Protein AF-A0AAN6PF39-F1 (afdb_monomer)

Structure (mmCIF, N/CA/C/O backbone):
data_AF-A0AAN6PF39-F1
#
_entry.id   AF-A0AAN6PF39-F1
#
loop_
_atom_site.group_PDB
_atom_site.id
_atom_site.type_symbol
_atom_site.label_atom_id
_atom_site.label_alt_id
_atom_site.label_comp_id
_atom_site.label_asym_id
_atom_site.label_entity_id
_atom_site.label_seq_id
_atom_site.pdbx_PDB_ins_code
_atom_site.Cartn_x
_atom_site.Cartn_y
_atom_site.Cartn_z
_atom_site.occupancy
_atom_site.B_iso_or_equiv
_atom_site.auth_seq_id
_atom_site.auth_comp_id
_atom_site.auth_asym_id
_atom_site.auth_atom_id
_atom_site.pdbx_PDB_model_num
ATOM 1 N N . MET A 1 1 ? -19.394 -11.314 -6.386 1.00 33.38 1 MET A N 1
ATOM 2 C CA . MET A 1 1 ? -19.958 -11.227 -5.022 1.00 33.38 1 MET A CA 1
ATOM 3 C C . MET A 1 1 ? -19.507 -9.902 -4.434 1.00 33.38 1 MET A C 1
ATOM 5 O O . MET A 1 1 ? -18.308 -9.666 -4.401 1.00 33.38 1 MET A O 1
ATOM 9 N N . GLY A 1 2 ? -20.443 -9.010 -4.102 1.00 39.19 2 GLY A N 1
ATOM 10 C CA . GLY A 1 2 ? -20.131 -7.686 -3.558 1.00 39.19 2 GLY A CA 1
ATOM 11 C C . GLY A 1 2 ? -19.692 -7.805 -2.104 1.00 39.19 2 GLY A C 1
ATOM 12 O O . GLY A 1 2 ? -20.476 -8.242 -1.265 1.00 39.19 2 GLY A O 1
ATOM 13 N N . GLY A 1 3 ? -18.435 -7.468 -1.820 1.00 45.19 3 GLY A N 1
ATOM 14 C CA . GLY A 1 3 ? -17.965 -7.326 -0.447 1.00 45.19 3 GLY A CA 1
ATOM 15 C C . GLY A 1 3 ? -18.742 -6.210 0.245 1.00 45.19 3 GLY A C 1
ATOM 16 O O . GLY A 1 3 ? -19.028 -5.183 -0.370 1.00 45.19 3 GLY A O 1
ATOM 17 N N . ALA A 1 4 ? -19.105 -6.415 1.511 1.00 52.12 4 ALA A N 1
ATOM 18 C CA . ALA A 1 4 ? -19.644 -5.343 2.335 1.00 52.12 4 ALA A CA 1
ATOM 19 C C . ALA A 1 4 ? -18.647 -4.174 2.325 1.00 52.12 4 ALA A C 1
ATOM 21 O O . ALA A 1 4 ? -17.476 -4.360 2.663 1.00 52.12 4 ALA A O 1
ATOM 22 N N . GLY A 1 5 ? -19.101 -2.994 1.897 1.00 56.81 5 GLY A N 1
ATOM 23 C CA . GLY A 1 5 ? -18.283 -1.787 1.938 1.00 56.81 5 GLY A CA 1
ATOM 24 C C . GLY A 1 5 ? -17.847 -1.473 3.372 1.00 56.81 5 GLY A C 1
ATOM 25 O O . GLY A 1 5 ? -18.547 -1.809 4.337 1.00 56.81 5 GLY A O 1
ATOM 26 N N . SER A 1 6 ? -16.706 -0.797 3.498 1.00 61.06 6 SER A N 1
ATOM 27 C CA . SER A 1 6 ? -16.161 -0.192 4.730 1.00 61.06 6 SER A CA 1
ATOM 28 C C . SER A 1 6 ? -17.213 0.459 5.639 1.00 61.06 6 SER A C 1
ATOM 30 O O . SER A 1 6 ? -17.077 0.430 6.862 1.00 61.06 6 SER A O 1
ATOM 32 N N . THR A 1 7 ? -18.292 0.998 5.062 1.00 64.25 7 THR A N 1
ATOM 33 C CA . THR A 1 7 ? -19.430 1.619 5.758 1.00 64.25 7 THR A CA 1
ATOM 34 C C . THR A 1 7 ? -20.041 0.740 6.846 1.00 64.25 7 THR A C 1
ATOM 36 O O . THR A 1 7 ? -20.443 1.256 7.889 1.00 64.25 7 THR A O 1
ATOM 39 N N . SER A 1 8 ? -20.045 -0.581 6.655 1.00 75.00 8 SER A N 1
ATOM 40 C CA . SER A 1 8 ? -20.599 -1.540 7.623 1.00 75.00 8 SER A CA 1
ATOM 41 C C . SER A 1 8 ? -19.803 -1.586 8.932 1.00 75.00 8 SER A C 1
ATOM 43 O O . SER A 1 8 ? -20.333 -1.976 9.969 1.00 75.00 8 SER A O 1
ATOM 45 N N . PHE A 1 9 ? -18.536 -1.162 8.899 1.00 80.00 9 PHE A N 1
ATOM 46 C CA . PHE A 1 9 ? -17.637 -1.184 10.049 1.00 80.00 9 PHE A CA 1
ATOM 47 C C . PHE A 1 9 ? -17.525 0.163 10.759 1.00 80.00 9 PHE A C 1
ATOM 49 O O . PHE A 1 9 ? -16.936 0.199 11.835 1.00 80.00 9 PHE A O 1
ATOM 56 N N . LYS A 1 10 ? -18.117 1.250 10.241 1.00 83.38 10 LYS A N 1
ATOM 57 C CA . LYS A 1 10 ? -18.029 2.584 10.870 1.00 83.38 10 LYS A CA 1
ATOM 58 C C . LYS A 1 10 ? -18.385 2.588 12.366 1.00 83.38 10 LYS A C 1
ATOM 60 O O . LYS A 1 10 ? -17.615 3.168 13.129 1.00 83.38 10 LYS A O 1
ATOM 65 N N . PRO A 1 11 ? -19.449 1.901 12.841 1.00 89.94 11 PRO A N 1
ATOM 66 C CA . PRO A 1 11 ? -19.782 1.887 14.271 1.00 89.94 11 PRO A CA 1
ATOM 67 C C . PRO A 1 11 ? -18.701 1.259 15.162 1.00 89.94 11 PRO A C 1
ATOM 69 O O . PRO A 1 11 ? -18.599 1.595 16.337 1.00 89.94 11 PRO A O 1
ATOM 72 N N . VAL A 1 12 ? -17.898 0.345 14.611 1.00 90.88 12 VAL A N 1
ATOM 73 C CA . VAL A 1 12 ? -16.848 -0.385 15.338 1.00 90.88 12 VAL A CA 1
ATOM 74 C C . VAL A 1 12 ? -15.435 0.026 14.921 1.00 90.88 12 VAL A C 1
ATOM 76 O O . VAL A 1 12 ? -14.471 -0.444 15.520 1.00 90.88 12 VAL A O 1
ATOM 79 N N . ALA A 1 13 ? -15.283 0.923 13.944 1.00 90.19 13 ALA A N 1
ATOM 80 C CA . ALA A 1 13 ? -13.994 1.371 13.419 1.00 90.19 13 ALA A CA 1
ATOM 81 C C . ALA A 1 13 ? -13.045 1.905 14.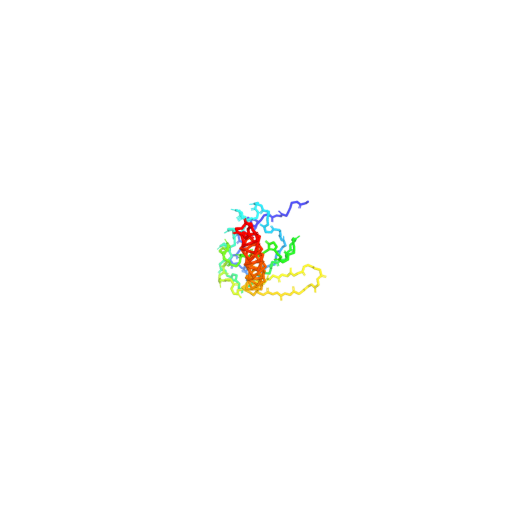510 1.00 90.19 13 ALA A C 1
ATOM 83 O O . ALA A 1 13 ? -11.868 1.535 14.489 1.00 90.19 13 ALA A O 1
ATOM 84 N N . PRO A 1 14 ? -13.516 2.647 15.538 1.00 91.12 14 PRO A N 1
ATOM 85 C CA . PRO A 1 14 ? -12.654 3.067 16.643 1.00 91.12 14 PRO A CA 1
ATOM 86 C C . PRO A 1 14 ? -12.103 1.912 17.494 1.00 91.12 14 PRO A C 1
ATOM 88 O O . PRO A 1 14 ? -11.120 2.101 18.204 1.00 91.12 14 PRO A O 1
ATOM 9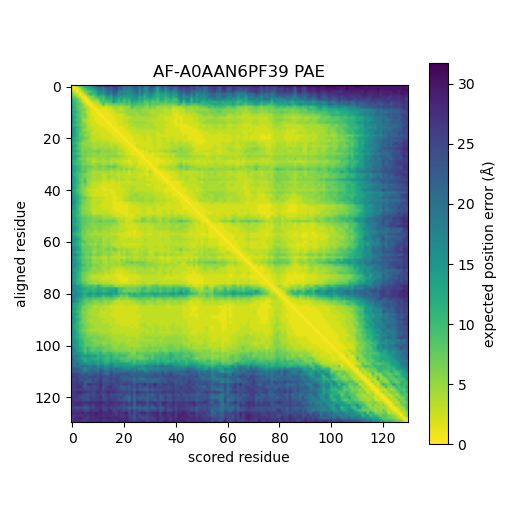1 N N . LEU A 1 15 ? -12.703 0.720 17.455 1.00 93.69 15 LEU A N 1
ATOM 92 C CA . LEU A 1 15 ? -12.246 -0.450 18.216 1.00 93.69 15 LEU A CA 1
ATOM 93 C C . LEU A 1 15 ? -11.212 -1.285 17.444 1.00 93.69 15 LEU A C 1
ATOM 95 O O . LEU A 1 15 ? -10.537 -2.139 18.023 1.00 93.69 15 LEU A O 1
ATOM 99 N N . ILE A 1 16 ? -11.069 -1.047 16.139 1.00 91.88 16 ILE A N 1
ATOM 100 C CA . ILE A 1 16 ? -10.218 -1.841 15.256 1.00 91.88 16 ILE A CA 1
ATOM 101 C C . ILE A 1 16 ? -8.782 -1.316 15.306 1.00 91.88 16 ILE A C 1
ATOM 103 O O . ILE A 1 16 ? -8.499 -0.159 15.002 1.00 91.88 16 ILE A O 1
ATOM 107 N N . ARG A 1 17 ? -7.851 -2.206 15.665 1.00 93.94 17 ARG A N 1
ATOM 108 C CA . ARG A 1 17 ? -6.408 -1.906 15.742 1.00 93.94 17 ARG A CA 1
ATOM 109 C C . ARG A 1 17 ? -5.604 -2.477 14.580 1.00 93.94 17 ARG A C 1
ATOM 111 O O . ARG A 1 17 ? -4.501 -2.001 14.315 1.00 93.94 17 ARG A O 1
ATOM 118 N N . ARG A 1 18 ? -6.137 -3.501 13.916 1.00 94.12 18 ARG A N 1
ATOM 119 C CA . ARG A 1 18 ? -5.513 -4.204 12.795 1.00 94.12 18 ARG A CA 1
ATOM 120 C C . ARG A 1 18 ? -6.554 -4.416 11.713 1.00 94.12 18 ARG A C 1
ATOM 122 O O . ARG A 1 18 ? -7.625 -4.941 12.011 1.00 94.12 18 ARG A O 1
ATOM 129 N N . LEU A 1 19 ? -6.231 -4.031 10.488 1.00 92.19 19 LEU A N 1
ATOM 130 C CA . LEU A 1 19 ? -7.105 -4.218 9.337 1.00 92.19 19 LEU A CA 1
ATOM 131 C C . LEU A 1 19 ? -6.372 -5.045 8.289 1.00 92.19 19 LEU A C 1
ATOM 133 O O . LEU A 1 19 ? -5.253 -4.710 7.912 1.00 92.19 19 LEU A O 1
ATOM 137 N N . LYS A 1 20 ? -7.019 -6.107 7.810 1.00 92.88 20 LYS A N 1
ATOM 138 C CA . LYS A 1 20 ? -6.575 -6.875 6.649 1.00 92.88 20 LYS A CA 1
ATOM 139 C C . LYS A 1 20 ? -7.681 -6.864 5.607 1.00 92.88 20 LYS A C 1
ATOM 141 O O . LYS A 1 20 ? -8.823 -7.172 5.939 1.00 92.88 20 LYS A O 1
ATOM 146 N N . PHE A 1 21 ? -7.346 -6.517 4.373 1.00 90.81 21 PHE A N 1
ATOM 147 C CA . PHE A 1 21 ? -8.304 -6.459 3.274 1.00 90.81 21 PHE A CA 1
ATOM 148 C C . PHE A 1 21 ? -7.652 -6.860 1.953 1.00 90.81 21 PHE A C 1
ATOM 150 O O . PHE A 1 21 ? -6.437 -6.784 1.801 1.00 90.81 21 PHE A O 1
ATOM 157 N N . GLU A 1 22 ? -8.470 -7.282 0.995 1.00 92.31 22 GLU A N 1
ATOM 158 C CA . GLU A 1 22 ? -8.044 -7.644 -0.356 1.00 92.31 22 GLU A CA 1
ATOM 159 C C . GLU A 1 22 ? -8.766 -6.763 -1.364 1.00 92.31 22 GLU A C 1
ATOM 161 O O . GLU A 1 22 ? -10.001 -6.710 -1.374 1.00 92.31 22 GLU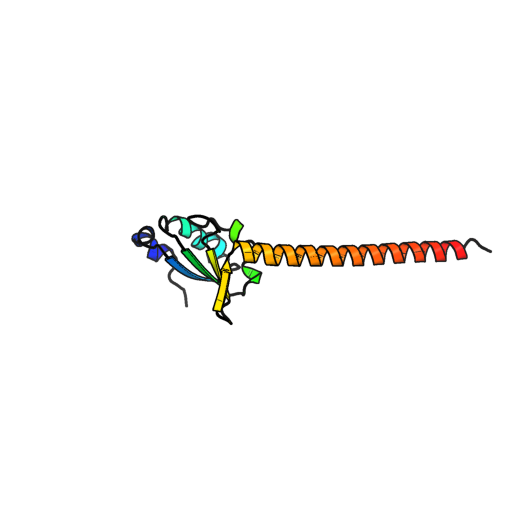 A O 1
ATOM 166 N N . ARG A 1 23 ? -8.002 -6.044 -2.187 1.00 90.50 23 ARG A N 1
ATOM 167 C CA . ARG A 1 23 ? -8.537 -5.120 -3.192 1.00 90.50 23 ARG A CA 1
ATOM 168 C C . ARG A 1 23 ? -7.634 -5.063 -4.420 1.00 90.50 23 ARG A C 1
ATOM 170 O O . ARG A 1 23 ? -6.472 -5.470 -4.390 1.00 90.50 23 ARG A O 1
ATOM 177 N N . ARG A 1 24 ? -8.181 -4.519 -5.504 1.00 90.88 24 ARG A N 1
ATOM 178 C CA . ARG A 1 24 ? -7.420 -4.028 -6.657 1.00 90.88 24 ARG A CA 1
ATOM 179 C C . ARG A 1 24 ? -7.329 -2.513 -6.509 1.00 90.88 24 ARG A C 1
ATOM 181 O O . ARG A 1 24 ? -8.359 -1.876 -6.317 1.00 90.88 24 ARG A O 1
ATOM 188 N N . ASN A 1 25 ? -6.130 -1.947 -6.554 1.00 87.44 25 ASN A N 1
ATOM 189 C CA . ASN A 1 25 ? -5.937 -0.506 -6.409 1.00 87.44 25 ASN A CA 1
ATOM 190 C C . ASN A 1 25 ? -6.493 0.253 -7.627 1.00 87.44 25 ASN A C 1
ATOM 192 O O . ASN A 1 25 ? -7.041 1.338 -7.474 1.00 87.44 25 ASN A O 1
ATOM 196 N N . GLY A 1 26 ? -6.455 -0.360 -8.815 1.00 86.94 26 GLY A N 1
ATOM 197 C CA . GLY A 1 26 ? -7.087 0.163 -10.030 1.00 86.94 26 GLY A CA 1
ATOM 198 C C . GLY A 1 26 ? -8.624 0.152 -10.030 1.00 86.94 26 GLY A C 1
ATOM 199 O O . GLY A 1 26 ? -9.233 0.658 -10.974 1.00 86.94 26 GLY A O 1
ATOM 200 N N . ASP A 1 27 ? -9.278 -0.412 -9.009 1.00 89.69 27 ASP A N 1
ATOM 201 C CA . ASP A 1 27 ? -10.730 -0.302 -8.858 1.00 89.69 27 ASP A CA 1
ATOM 202 C C . ASP A 1 27 ? -11.098 1.124 -8.421 1.00 89.69 27 ASP A C 1
ATOM 204 O O . ASP A 1 27 ? -10.829 1.540 -7.294 1.00 89.69 27 ASP A O 1
ATOM 208 N N . GLN A 1 28 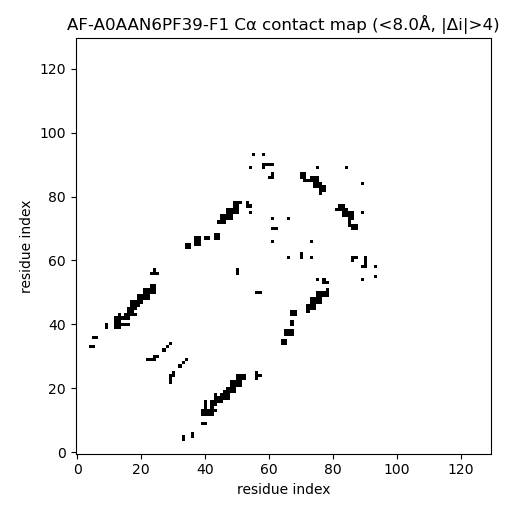? -11.753 1.875 -9.311 1.00 86.62 28 GLN A N 1
ATOM 209 C CA . GLN A 1 28 ? -12.142 3.261 -9.050 1.00 86.62 28 GLN A CA 1
ATOM 210 C C . GLN A 1 28 ? -13.071 3.420 -7.842 1.00 86.62 28 GLN A C 1
ATOM 212 O O . GLN A 1 28 ? -13.047 4.481 -7.213 1.00 86.62 28 GLN A O 1
ATOM 217 N N . TYR A 1 29 ? -13.887 2.413 -7.513 1.00 85.00 29 TYR A N 1
ATOM 218 C CA . TYR A 1 29 ? -14.756 2.467 -6.337 1.00 85.00 29 TYR A CA 1
ATOM 219 C C . TYR A 1 29 ? -13.930 2.429 -5.050 1.00 85.00 29 TYR A C 1
ATOM 221 O O . TYR A 1 29 ? -14.144 3.230 -4.135 1.00 85.00 29 TYR A O 1
ATOM 229 N N . PHE A 1 30 ? -12.940 1.539 -5.010 1.00 86.38 30 PHE A N 1
ATOM 230 C CA . PHE A 1 30 ? -11.993 1.470 -3.907 1.00 86.38 30 PHE A CA 1
ATOM 231 C C . PHE A 1 30 ? -11.149 2.748 -3.829 1.00 86.38 30 PHE A C 1
ATOM 233 O O . PHE A 1 30 ? -11.121 3.408 -2.789 1.00 86.38 30 PHE A O 1
ATOM 240 N N . TYR A 1 31 ? -10.531 3.129 -4.948 1.00 84.00 31 TYR A N 1
ATOM 241 C CA . TYR A 1 31 ? -9.583 4.237 -5.031 1.00 84.00 31 TYR A CA 1
ATOM 242 C C . TYR A 1 31 ? -10.208 5.589 -4.649 1.00 84.00 31 TYR A C 1
ATOM 244 O O . TYR A 1 31 ? -9.632 6.350 -3.875 1.00 84.00 31 TYR A O 1
ATOM 252 N N . ASN A 1 32 ? -11.411 5.894 -5.151 1.00 83.88 32 ASN A N 1
ATOM 253 C CA . ASN A 1 32 ? -12.058 7.193 -4.918 1.00 83.88 32 ASN A CA 1
ATOM 254 C C . ASN A 1 32 ? -12.982 7.223 -3.691 1.00 83.88 32 ASN A C 1
ATOM 256 O O . ASN A 1 32 ? -13.338 8.311 -3.220 1.00 83.88 32 ASN A O 1
ATOM 260 N N . GLY A 1 33 ? -13.415 6.058 -3.208 1.00 83.88 33 GLY A N 1
ATOM 261 C CA . GLY A 1 33 ? -14.424 5.919 -2.162 1.00 83.88 33 GLY A CA 1
ATOM 262 C C . GLY A 1 33 ? -13.872 5.231 -0.923 1.00 83.88 33 GLY A C 1
ATOM 263 O O . GLY A 1 33 ? -13.528 5.895 0.052 1.00 83.88 33 GLY A O 1
ATOM 264 N N . GLU A 1 34 ? -13.793 3.902 -0.969 1.00 85.31 34 GLU A N 1
ATOM 265 C CA . GLU A 1 34 ? -13.517 3.050 0.197 1.00 85.31 34 GLU A CA 1
ATOM 266 C C . GLU A 1 34 ? -12.193 3.394 0.899 1.00 85.31 34 GLU A C 1
ATOM 268 O O . GLU A 1 34 ? -12.142 3.437 2.127 1.00 85.31 34 GLU A O 1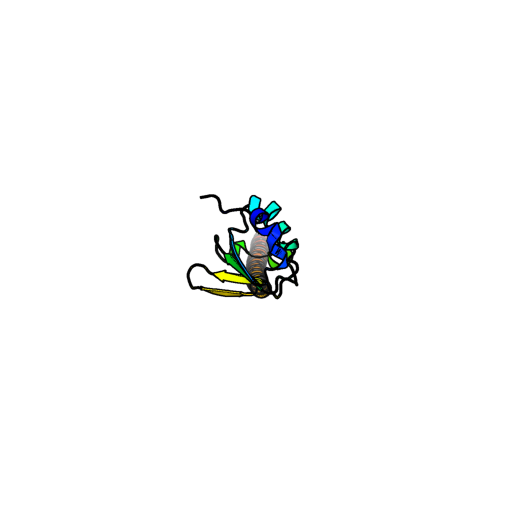
ATOM 273 N N . ALA A 1 35 ? -11.137 3.728 0.148 1.00 84.69 35 ALA A N 1
ATOM 274 C CA . ALA A 1 35 ? -9.845 4.107 0.723 1.00 84.69 35 ALA A CA 1
ATOM 275 C C . ALA A 1 35 ? -9.927 5.359 1.621 1.00 84.69 35 ALA A C 1
ATOM 277 O O . ALA A 1 35 ? -9.153 5.509 2.569 1.00 84.69 35 ALA A O 1
ATOM 278 N N . ARG A 1 36 ? -10.898 6.254 1.381 1.00 83.94 36 ARG A N 1
ATOM 279 C CA . ARG A 1 36 ? -11.117 7.447 2.218 1.00 83.94 36 ARG A CA 1
ATOM 280 C C . ARG A 1 36 ? -11.742 7.109 3.567 1.00 83.94 36 ARG A C 1
ATOM 282 O O . ARG A 1 36 ? -11.485 7.825 4.535 1.00 83.94 36 ARG A O 1
ATOM 289 N N . ASP A 1 37 ? -12.504 6.021 3.647 1.00 86.12 37 ASP A N 1
ATOM 290 C CA . ASP A 1 37 ? -13.125 5.569 4.895 1.00 86.12 37 ASP A CA 1
ATOM 291 C C . ASP A 1 37 ? -12.099 5.018 5.892 1.00 86.12 37 ASP A C 1
ATOM 293 O O . ASP A 1 37 ? -12.405 4.899 7.077 1.00 86.12 37 ASP A O 1
ATOM 297 N N . PHE A 1 38 ? -10.851 4.755 5.477 1.00 86.50 38 PHE A N 1
ATOM 298 C CA . PHE A 1 38 ? -9.788 4.389 6.419 1.00 86.50 38 PHE A CA 1
ATOM 299 C C . PHE A 1 38 ? -9.584 5.441 7.516 1.00 86.50 38 PHE A C 1
ATOM 301 O O . PHE A 1 38 ? -9.193 5.088 8.627 1.00 86.50 38 PHE A O 1
ATOM 308 N N . ARG A 1 39 ? -9.948 6.705 7.271 1.00 85.12 39 ARG A N 1
ATOM 309 C CA . ARG A 1 39 ? -9.916 7.783 8.274 1.00 85.12 39 ARG A CA 1
ATOM 310 C C . ARG A 1 39 ? -10.782 7.510 9.507 1.00 85.12 39 ARG A C 1
ATOM 312 O O . ARG A 1 39 ? -10.461 8.021 10.577 1.00 85.12 39 ARG A O 1
ATOM 319 N N . ASP A 1 40 ? -11.824 6.689 9.384 1.00 88.00 40 ASP A N 1
ATOM 320 C CA . ASP A 1 40 ? -12.706 6.337 10.505 1.00 88.00 40 ASP A CA 1
ATOM 321 C C . ASP A 1 40 ? -12.026 5.363 11.492 1.00 88.00 40 ASP A C 1
ATOM 323 O O . ASP A 1 40 ? -12.412 5.253 12.658 1.00 88.00 40 ASP A O 1
ATOM 327 N N . PHE A 1 41 ? -10.960 4.682 11.061 1.00 89.94 41 PHE A N 1
ATOM 328 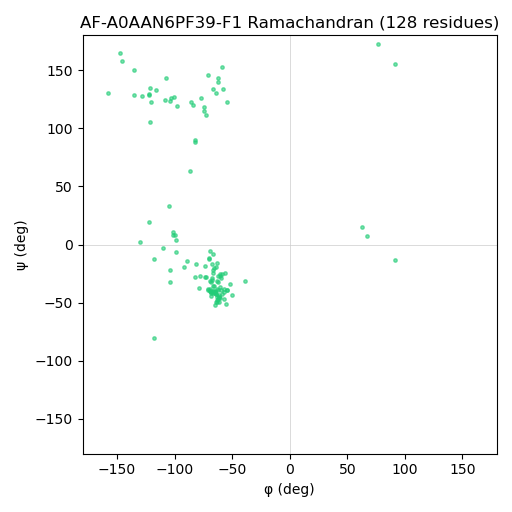C CA . PHE A 1 41 ? -10.195 3.725 11.861 1.00 89.94 41 PHE A CA 1
ATOM 329 C C . PHE A 1 41 ? -9.100 4.447 12.665 1.00 89.94 41 PHE A C 1
ATOM 331 O O . PHE A 1 41 ? -7.901 4.229 12.494 1.00 89.94 41 PHE A O 1
ATOM 338 N N . VAL A 1 42 ? -9.508 5.332 13.575 1.00 89.62 42 VAL A N 1
ATOM 339 C CA . VAL A 1 42 ? -8.602 6.232 14.324 1.00 89.62 42 VAL A CA 1
ATOM 340 C C . VAL A 1 42 ? -7.559 5.512 15.194 1.00 89.62 42 VAL A C 1
ATOM 342 O O . VAL A 1 42 ? -6.480 6.045 15.468 1.00 89.62 42 VAL A O 1
ATOM 345 N N . ASN A 1 43 ? -7.859 4.281 15.616 1.00 91.81 43 ASN A N 1
ATOM 346 C CA . ASN A 1 43 ? -6.996 3.459 16.469 1.00 91.81 43 ASN A CA 1
ATOM 347 C C . ASN A 1 43 ? -6.225 2.380 15.700 1.00 91.81 43 ASN A C 1
ATOM 349 O O . ASN A 1 43 ? -5.592 1.517 16.314 1.00 91.81 43 ASN A O 1
ATOM 353 N N . LEU A 1 44 ? -6.246 2.441 14.370 1.00 91.25 44 LEU A N 1
ATOM 354 C CA . LEU A 1 44 ? -5.530 1.511 13.517 1.00 91.25 44 LEU A CA 1
ATOM 355 C C . LEU A 1 44 ? -4.024 1.646 13.739 1.00 91.25 44 LEU A C 1
ATOM 357 O O . LEU A 1 44 ? -3.483 2.743 13.735 1.00 91.25 44 LEU A O 1
ATOM 361 N N . THR A 1 45 ? -3.345 0.528 13.961 1.00 92.56 45 THR A N 1
ATOM 362 C CA . THR A 1 45 ? -1.892 0.476 14.203 1.00 92.56 45 THR A CA 1
ATOM 363 C C . THR A 1 45 ? -1.145 -0.315 13.139 1.00 92.56 45 THR A C 1
ATOM 365 O O . THR A 1 45 ? 0.082 -0.260 13.087 1.00 92.56 45 THR A O 1
ATOM 368 N N . GLU A 1 46 ? -1.881 -1.056 12.312 1.00 94.12 46 GLU A N 1
ATOM 369 C CA . GLU A 1 46 ? -1.341 -2.015 11.359 1.00 94.12 46 GLU A CA 1
ATOM 370 C C . GLU A 1 46 ? -2.361 -2.265 10.240 1.00 94.12 46 GLU A C 1
ATOM 372 O O . GLU A 1 46 ? -3.535 -2.539 10.522 1.00 94.12 46 GLU A O 1
ATOM 377 N N . ILE A 1 47 ? -1.918 -2.170 8.985 1.00 94.00 47 ILE A N 1
ATOM 378 C CA . ILE A 1 47 ? -2.758 -2.324 7.790 1.00 94.00 47 ILE A CA 1
ATOM 379 C C . ILE A 1 47 ? -2.120 -3.339 6.856 1.00 94.00 47 ILE A C 1
ATOM 381 O O . ILE A 1 47 ? -0.947 -3.217 6.527 1.00 94.00 47 ILE A O 1
ATOM 385 N N . HIS A 1 48 ? -2.885 -4.340 6.440 1.00 94.31 48 HIS A N 1
ATOM 386 C CA . HIS A 1 48 ? -2.443 -5.417 5.560 1.00 94.31 48 HIS A CA 1
ATOM 387 C C . HIS A 1 48 ? -3.315 -5.416 4.303 1.00 94.31 48 HIS A C 1
ATOM 389 O O . HIS A 1 48 ? -4.472 -5.838 4.351 1.00 94.31 48 HIS A O 1
ATOM 395 N N . ALA A 1 49 ? -2.771 -4.948 3.186 1.00 92.88 49 ALA A N 1
ATOM 396 C CA . ALA A 1 49 ? -3.435 -4.966 1.890 1.00 92.88 49 ALA A CA 1
ATOM 397 C C . ALA A 1 49 ? -2.955 -6.176 1.077 1.00 92.88 49 ALA A C 1
ATOM 399 O O . ALA A 1 49 ? -1.770 -6.312 0.781 1.00 92.88 49 ALA A O 1
ATOM 400 N N . VAL A 1 50 ? -3.874 -7.070 0.720 1.00 93.75 50 VAL A N 1
ATOM 401 C CA . VAL A 1 50 ? -3.621 -8.165 -0.223 1.00 93.75 50 VAL A CA 1
ATOM 402 C C . VAL A 1 50 ? -3.806 -7.624 -1.638 1.00 93.75 50 VAL A C 1
ATOM 404 O O . VAL A 1 50 ? -4.883 -7.130 -1.989 1.00 93.75 50 VAL A O 1
ATOM 407 N N . CYS A 1 51 ? -2.741 -7.690 -2.435 1.00 92.38 51 CYS A N 1
ATOM 408 C CA . CYS A 1 51 ? -2.665 -7.030 -3.733 1.00 92.38 51 CYS A CA 1
ATOM 409 C C . CYS A 1 51 ? -3.347 -7.858 -4.835 1.00 92.38 51 CYS A C 1
ATOM 411 O O . CYS A 1 51 ? -2.689 -8.644 -5.514 1.00 92.38 51 CYS A O 1
ATOM 413 N N . GLY A 1 52 ? -4.647 -7.646 -5.065 1.00 88.06 52 GLY A N 1
ATOM 414 C CA . GLY A 1 52 ? -5.452 -8.437 -6.013 1.00 88.06 52 GLY A CA 1
ATOM 415 C C . GLY A 1 52 ? -5.083 -8.294 -7.500 1.00 88.06 52 GLY A C 1
ATOM 416 O O . GLY A 1 52 ? -5.606 -9.020 -8.336 1.00 88.06 52 GLY A O 1
ATOM 417 N N . GLU A 1 53 ? -4.197 -7.362 -7.852 1.00 85.75 53 GLU A N 1
ATOM 418 C CA . GLU A 1 53 ? -3.642 -7.184 -9.207 1.00 85.75 53 GLU A CA 1
ATOM 419 C C . GLU A 1 53 ? -2.106 -7.276 -9.233 1.00 85.75 53 GLU A C 1
ATOM 421 O O . GLU A 1 53 ? -1.444 -6.812 -10.162 1.00 85.75 53 GLU A O 1
ATOM 426 N N . GLY A 1 54 ? -1.535 -7.874 -8.184 1.00 88.56 54 GLY A N 1
ATOM 427 C CA . GLY A 1 54 ? -0.098 -7.947 -7.964 1.00 88.56 54 GLY A CA 1
ATOM 428 C C . GLY A 1 54 ? 0.500 -6.638 -7.448 1.00 88.56 54 GLY A C 1
ATOM 429 O O . GLY A 1 54 ? -0.147 -5.594 -7.377 1.00 88.56 54 GLY A O 1
ATOM 430 N N . LEU A 1 55 ? 1.778 -6.702 -7.077 1.00 89.75 55 LEU A N 1
ATOM 431 C CA . LEU A 1 55 ? 2.501 -5.601 -6.435 1.00 89.75 55 LEU A CA 1
ATOM 432 C C . LEU A 1 55 ? 2.615 -4.341 -7.301 1.00 89.75 55 LEU A C 1
ATOM 434 O O . LEU A 1 55 ? 2.606 -3.233 -6.777 1.00 89.75 55 LEU A O 1
ATOM 438 N N . ARG A 1 56 ? 2.704 -4.494 -8.627 1.00 88.62 56 ARG A N 1
ATOM 439 C CA . ARG A 1 56 ? 2.900 -3.359 -9.538 1.00 88.62 56 ARG A CA 1
ATOM 440 C C . ARG A 1 56 ? 1.708 -2.403 -9.556 1.00 88.62 56 ARG A C 1
ATOM 442 O O . ARG A 1 56 ? 1.918 -1.202 -9.653 1.00 88.62 56 ARG A O 1
ATOM 449 N N . GLY A 1 57 ? 0.477 -2.907 -9.441 1.00 89.12 57 GLY A N 1
ATOM 450 C CA . GLY A 1 57 ? -0.714 -2.045 -9.392 1.00 89.12 57 GLY A CA 1
ATOM 451 C C . GLY A 1 57 ? -0.838 -1.239 -8.096 1.00 89.12 57 GLY A C 1
ATOM 452 O O . GLY A 1 57 ? -1.626 -0.302 -8.021 1.00 89.12 57 GLY A O 1
ATOM 453 N N . TRP A 1 58 ? -0.030 -1.576 -7.091 1.00 92.38 58 TRP A N 1
ATOM 454 C CA . TRP A 1 58 ? 0.038 -0.896 -5.801 1.00 92.38 58 TRP A CA 1
ATOM 455 C C . TRP A 1 58 ? 1.242 0.055 -5.694 1.00 92.38 58 TRP A C 1
ATOM 457 O O . TRP A 1 58 ? 1.506 0.575 -4.618 1.00 92.38 58 TRP A O 1
ATOM 467 N N . HIS A 1 59 ? 1.983 0.294 -6.780 1.00 92.75 59 HIS A N 1
ATOM 468 C CA . HIS A 1 59 ? 3.045 1.305 -6.802 1.00 92.75 59 HIS A CA 1
ATOM 469 C C . HIS A 1 59 ? 2.454 2.720 -6.668 1.00 92.75 59 HIS A C 1
ATOM 471 O O . HIS A 1 59 ? 1.481 3.041 -7.342 1.00 92.75 59 HIS A O 1
ATOM 477 N N . GLY A 1 60 ? 3.040 3.546 -5.797 1.00 91.12 60 GLY A N 1
ATOM 478 C CA . GLY A 1 60 ? 2.628 4.927 -5.497 1.00 91.12 60 GLY A CA 1
ATOM 479 C C . GLY A 1 60 ? 1.636 5.031 -4.336 1.00 91.12 60 GLY A C 1
ATOM 480 O O . GLY A 1 60 ? 1.442 6.092 -3.741 1.00 91.12 60 GLY A O 1
ATOM 481 N N . VAL A 1 61 ? 1.067 3.899 -3.930 1.00 90.88 61 VAL A N 1
ATOM 482 C CA . VAL A 1 61 ? -0.048 3.850 -2.988 1.00 90.88 61 VAL A CA 1
ATOM 483 C C . VAL A 1 61 ? 0.316 4.342 -1.580 1.00 90.88 61 VAL A C 1
ATOM 485 O O . VAL A 1 61 ? -0.574 4.695 -0.800 1.00 90.88 61 VAL A O 1
ATOM 488 N N . SER A 1 62 ? 1.608 4.368 -1.221 1.00 91.56 62 SER A N 1
ATOM 489 C CA . SER A 1 62 ? 2.034 4.911 0.074 1.00 91.56 62 SER A CA 1
ATOM 490 C C . SER A 1 62 ? 1.798 6.420 0.177 1.00 91.56 62 SER A C 1
ATOM 492 O O . SER A 1 62 ? 1.614 6.918 1.289 1.00 91.56 62 SER A O 1
ATOM 494 N N . GLU A 1 63 ? 1.754 7.116 -0.964 1.00 89.81 63 GLU A N 1
ATOM 495 C CA . GLU A 1 63 ? 1.502 8.556 -1.068 1.00 89.81 63 GLU A CA 1
ATOM 496 C C . GLU A 1 63 ? 0.078 8.868 -1.552 1.00 89.81 63 GLU A C 1
ATOM 498 O O . GLU A 1 63 ? -0.501 9.869 -1.128 1.00 89.81 63 GLU A O 1
ATOM 503 N N . ASP A 1 64 ? -0.504 8.019 -2.407 1.00 88.06 64 ASP A N 1
ATOM 504 C CA . ASP A 1 64 ? -1.821 8.278 -3.011 1.00 88.06 64 ASP A CA 1
ATOM 505 C C . ASP A 1 64 ? -2.970 8.226 -1.991 1.00 88.06 64 ASP A C 1
ATOM 507 O O . ASP A 1 64 ? -3.954 8.966 -2.107 1.00 88.06 64 ASP A O 1
ATOM 511 N N . HIS A 1 65 ? -2.847 7.376 -0.963 1.00 85.50 65 HIS A N 1
ATOM 512 C CA . HIS A 1 65 ? -3.881 7.190 0.058 1.00 85.50 65 HIS A CA 1
ATOM 513 C C . HIS A 1 65 ? -3.498 7.796 1.406 1.00 85.50 65 HIS A C 1
ATOM 515 O O . HIS A 1 65 ? -2.366 7.729 1.881 1.00 85.50 65 HIS A O 1
ATOM 521 N N . SER A 1 66 ? -4.503 8.347 2.090 1.00 84.19 66 SER A N 1
ATOM 522 C CA . SER A 1 66 ? -4.345 8.882 3.443 1.00 84.19 66 SER A CA 1
ATOM 523 C C . SER A 1 66 ? -4.435 7.752 4.468 1.00 84.19 66 SER A C 1
ATOM 525 O O . SER A 1 66 ? -5.512 7.428 4.970 1.00 84.19 66 SER A O 1
ATOM 527 N N . TRP A 1 67 ? -3.289 7.141 4.761 1.00 88.44 67 TRP A N 1
ATOM 528 C CA . TRP A 1 67 ? -3.191 6.035 5.707 1.00 88.44 67 TRP A CA 1
ATOM 529 C C . TRP A 1 67 ? -3.255 6.510 7.166 1.00 88.44 67 TRP A C 1
ATOM 531 O O . TRP A 1 67 ? -2.444 7.348 7.584 1.00 88.44 67 TRP A O 1
ATOM 541 N N . PRO A 1 68 ? -4.164 5.957 7.988 1.00 85.88 68 PRO A N 1
ATOM 542 C CA . PRO A 1 68 ? -4.171 6.215 9.421 1.00 85.88 68 PRO A CA 1
ATOM 543 C C . PRO A 1 68 ? -2.834 5.817 10.047 1.00 85.88 68 PRO A C 1
ATOM 545 O O . PRO A 1 68 ? -2.319 4.733 9.786 1.00 85.88 68 PRO A O 1
ATOM 548 N N . ARG A 1 69 ? -2.285 6.691 10.899 1.00 84.94 69 ARG A N 1
ATOM 549 C CA . ARG A 1 69 ? -0.980 6.512 11.574 1.00 84.94 69 ARG A CA 1
ATOM 550 C C . ARG A 1 69 ? 0.245 6.426 10.656 1.00 84.94 69 ARG A C 1
ATOM 552 O O . ARG A 1 69 ? 1.318 6.079 11.146 1.00 84.94 69 ARG A O 1
ATOM 559 N N . GLY A 1 70 ? 0.102 6.817 9.394 1.00 88.06 70 GLY A N 1
ATOM 560 C CA . GLY A 1 70 ? 1.214 6.927 8.459 1.00 88.06 70 GLY A CA 1
ATOM 561 C C . GLY A 1 70 ? 1.467 5.657 7.650 1.00 88.06 70 GLY A C 1
ATOM 562 O O . GLY A 1 70 ? 1.133 4.534 8.039 1.00 88.06 70 GLY A O 1
ATOM 563 N N . LYS A 1 71 ? 2.082 5.862 6.486 1.00 91.44 71 LYS A N 1
ATOM 564 C CA . LYS A 1 71 ? 2.405 4.831 5.492 1.00 91.44 71 LYS A CA 1
ATOM 565 C C . LYS A 1 71 ? 3.387 3.768 5.994 1.00 91.44 71 LYS A C 1
ATOM 567 O O . LYS A 1 71 ? 3.473 2.679 5.432 1.00 91.44 71 LYS A O 1
ATOM 572 N N . GLU A 1 72 ? 4.088 4.033 7.095 1.00 91.38 72 GLU A N 1
ATOM 573 C CA . GLU A 1 72 ? 5.019 3.108 7.751 1.00 91.38 72 GLU A CA 1
ATOM 574 C C . GLU A 1 72 ? 4.308 1.900 8.381 1.00 91.38 72 GLU A C 1
ATOM 576 O O . GLU A 1 72 ? 4.958 0.905 8.712 1.00 91.38 72 GLU A O 1
ATOM 581 N N . LYS A 1 73 ? 2.985 1.986 8.580 1.00 92.88 73 LYS A N 1
ATOM 582 C CA . LYS A 1 73 ? 2.149 0.921 9.160 1.00 92.88 73 LYS A CA 1
ATOM 583 C C . LYS A 1 73 ? 1.392 0.100 8.117 1.00 92.88 73 LYS A C 1
ATOM 585 O O . LYS A 1 73 ? 0.554 -0.721 8.491 1.00 92.88 73 LYS A O 1
ATOM 590 N N . VAL A 1 74 ? 1.695 0.309 6.836 1.00 94.81 74 VAL A N 1
ATOM 591 C CA . VAL A 1 74 ? 1.028 -0.343 5.708 1.00 94.81 74 VAL A CA 1
ATOM 592 C C . VAL A 1 74 ? 1.913 -1.439 5.128 1.00 94.81 74 VAL A C 1
ATOM 594 O O . VAL A 1 74 ? 3.046 -1.196 4.701 1.00 94.81 74 VAL A O 1
ATOM 597 N N . PHE A 1 75 ? 1.363 -2.645 5.090 1.00 95.44 75 PHE A N 1
ATOM 598 C CA . PHE A 1 75 ? 1.990 -3.856 4.589 1.00 95.44 75 PHE A CA 1
ATOM 599 C C . PHE A 1 75 ? 1.232 -4.375 3.370 1.00 95.44 75 PHE A C 1
ATOM 601 O O . PHE A 1 75 ? 0.008 -4.491 3.389 1.00 95.44 75 PHE A O 1
ATOM 608 N N . MET A 1 76 ? 1.982 -4.709 2.329 1.00 94.50 76 MET A N 1
ATOM 609 C CA . MET A 1 76 ? 1.509 -5.253 1.063 1.00 94.50 76 MET A CA 1
ATOM 610 C C . MET A 1 76 ? 1.793 -6.744 1.037 1.00 94.50 76 MET A C 1
ATOM 612 O O . MET A 1 76 ? 2.933 -7.150 1.267 1.00 94.50 76 MET A O 1
ATOM 616 N N . ILE A 1 77 ? 0.767 -7.545 0.777 1.00 94.31 77 ILE A N 1
ATOM 617 C CA . ILE A 1 77 ? 0.851 -9.003 0.725 1.00 94.31 77 ILE A CA 1
ATOM 618 C C . ILE A 1 77 ? 0.721 -9.450 -0.727 1.00 94.31 77 ILE A C 1
ATOM 620 O O . ILE A 1 77 ? -0.271 -9.150 -1.397 1.00 94.31 77 ILE A O 1
ATOM 624 N N . VAL A 1 78 ? 1.714 -10.209 -1.184 1.00 86.31 78 VAL A N 1
ATOM 625 C CA . VAL A 1 78 ? 1.681 -10.912 -2.466 1.00 86.31 78 VAL A CA 1
ATOM 626 C C . VAL A 1 78 ? 0.755 -12.123 -2.322 1.00 86.31 78 VAL A C 1
ATOM 628 O O . VAL A 1 78 ? 1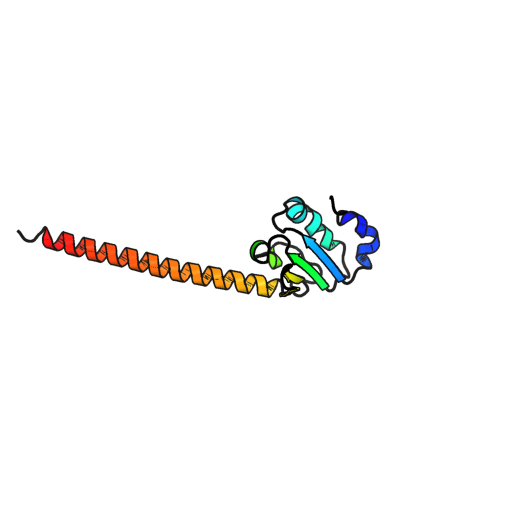.032 -12.991 -1.491 1.00 86.31 78 VAL A O 1
ATOM 631 N N . PRO A 1 79 ? -0.344 -12.206 -3.090 1.00 78.12 79 PRO A N 1
ATOM 632 C CA . PRO A 1 79 ? -1.313 -13.292 -2.940 1.00 78.12 79 PRO A CA 1
ATOM 633 C C . PRO A 1 79 ? -0.724 -14.677 -3.258 1.00 78.12 79 PRO A C 1
ATOM 635 O O . PRO A 1 79 ? -1.120 -15.653 -2.627 1.00 78.12 79 PRO A O 1
ATOM 638 N N . ASP A 1 80 ? 0.249 -14.758 -4.172 1.00 76.19 80 ASP A N 1
ATOM 639 C CA . ASP A 1 80 ? 0.740 -16.035 -4.713 1.00 76.19 80 ASP A CA 1
ATOM 640 C C . ASP A 1 80 ? 1.784 -16.746 -3.836 1.00 76.19 80 ASP A C 1
ATOM 642 O O . ASP A 1 80 ? 1.883 -17.970 -3.866 1.00 76.19 80 ASP A O 1
ATOM 646 N N . ASP A 1 81 ? 2.572 -16.011 -3.047 1.00 78.44 81 ASP A N 1
ATOM 647 C CA . ASP A 1 81 ? 3.638 -16.588 -2.212 1.00 78.44 81 ASP A CA 1
ATOM 648 C C . ASP A 1 81 ? 3.610 -16.124 -0.747 1.00 78.44 81 ASP A C 1
ATOM 650 O O . ASP A 1 81 ? 4.461 -16.515 0.054 1.00 78.44 81 ASP A O 1
ATOM 654 N N . GLY A 1 82 ? 2.623 -15.297 -0.385 1.00 77.12 82 GLY A N 1
ATOM 655 C CA . GLY A 1 82 ? 2.435 -14.786 0.968 1.00 77.12 82 GLY A CA 1
ATOM 656 C C . GLY A 1 82 ? 3.533 -13.832 1.439 1.00 77.12 82 GLY A C 1
ATOM 657 O O . GLY A 1 82 ? 3.530 -13.455 2.615 1.00 77.12 82 GLY A O 1
ATOM 658 N N . ARG A 1 83 ? 4.473 -13.424 0.570 1.00 86.81 83 ARG A N 1
ATOM 659 C CA . ARG A 1 83 ? 5.492 -12.439 0.943 1.00 86.81 83 ARG A CA 1
ATOM 660 C C . ARG A 1 83 ? 4.831 -11.121 1.301 1.00 86.81 83 ARG A C 1
ATOM 662 O O . ARG A 1 83 ? 3.860 -10.691 0.682 1.00 86.81 83 ARG A O 1
ATOM 669 N N . MET A 1 84 ? 5.412 -10.473 2.301 1.00 91.69 84 MET A N 1
ATOM 670 C CA . MET A 1 84 ? 4.949 -9.201 2.822 1.00 91.69 84 MET A CA 1
ATOM 671 C C . MET A 1 84 ? 6.057 -8.158 2.706 1.00 91.69 84 MET A C 1
ATOM 673 O O . MET A 1 84 ? 7.205 -8.429 3.059 1.00 91.69 84 MET A O 1
ATOM 677 N N . MET A 1 85 ? 5.710 -6.965 2.237 1.00 93.50 85 MET A N 1
ATOM 678 C CA . MET A 1 85 ? 6.624 -5.829 2.100 1.00 93.50 85 MET A CA 1
ATOM 679 C C . MET A 1 85 ? 5.949 -4.562 2.621 1.00 93.50 85 MET A C 1
ATOM 681 O O . MET A 1 85 ? 4.729 -4.437 2.545 1.00 93.50 85 MET A O 1
ATOM 685 N N . ARG A 1 86 ? 6.708 -3.600 3.154 1.00 95.06 86 ARG A N 1
ATOM 686 C CA . ARG A 1 86 ? 6.119 -2.300 3.515 1.00 95.06 86 ARG A CA 1
ATOM 687 C C . ARG A 1 86 ? 5.768 -1.501 2.263 1.00 95.06 86 ARG A C 1
ATOM 689 O O . ARG A 1 86 ? 6.523 -1.514 1.296 1.00 95.06 86 ARG A O 1
ATOM 696 N N . SER A 1 87 ? 4.691 -0.718 2.311 1.00 94.94 87 SER A N 1
ATOM 697 C CA . SER A 1 87 ? 4.279 0.131 1.179 1.00 94.94 87 SER A CA 1
ATOM 698 C C . SER A 1 87 ? 5.394 1.072 0.701 1.00 94.94 87 SER A C 1
ATOM 700 O O . SER A 1 87 ? 5.600 1.236 -0.492 1.00 94.94 87 SER A O 1
ATOM 702 N N . ILE A 1 88 ? 6.171 1.637 1.626 1.00 95.69 88 ILE A N 1
ATOM 703 C CA . ILE A 1 88 ? 7.302 2.519 1.293 1.00 95.69 88 ILE A CA 1
ATOM 704 C C . ILE A 1 88 ? 8.462 1.787 0.599 1.00 95.69 88 ILE A C 1
ATOM 706 O O . ILE A 1 88 ? 9.217 2.380 -0.167 1.00 95.69 88 ILE A O 1
ATOM 710 N N . GLU A 1 89 ? 8.641 0.497 0.885 1.00 95.69 89 GLU A N 1
ATOM 711 C CA . GLU A 1 89 ? 9.683 -0.322 0.259 1.00 95.69 89 GLU A CA 1
ATOM 712 C C . GLU A 1 89 ? 9.262 -0.752 -1.136 1.00 95.69 89 GLU A C 1
ATOM 714 O O . GLU A 1 89 ? 10.092 -0.749 -2.044 1.00 95.69 89 GLU A O 1
ATOM 719 N N . LEU A 1 90 ? 7.973 -1.060 -1.293 1.00 93.50 90 LEU A N 1
ATOM 720 C CA . LEU A 1 90 ? 7.350 -1.327 -2.579 1.00 93.50 90 LEU A CA 1
ATOM 721 C C . LEU A 1 90 ? 7.577 -0.150 -3.530 1.00 93.50 90 LEU A C 1
ATOM 723 O O . LEU A 1 90 ? 8.104 -0.343 -4.627 1.00 93.50 90 LEU A O 1
ATOM 727 N N . ASP A 1 91 ? 7.262 1.063 -3.076 1.00 94.62 91 ASP A N 1
ATOM 728 C CA . ASP A 1 91 ? 7.402 2.264 -3.897 1.00 94.62 91 ASP A CA 1
ATOM 729 C C . ASP A 1 91 ? 8.857 2.523 -4.266 1.00 94.62 91 ASP A C 1
ATOM 731 O O . ASP A 1 91 ? 9.189 2.685 -5.440 1.00 94.62 91 ASP A O 1
ATOM 735 N N . LYS A 1 92 ? 9.766 2.415 -3.293 1.00 95.69 92 LYS A N 1
ATOM 736 C CA . LYS A 1 92 ? 11.203 2.543 -3.547 1.00 95.69 92 LYS A CA 1
ATOM 737 C C . LYS A 1 92 ? 11.721 1.503 -4.546 1.00 95.69 92 LYS A C 1
ATOM 739 O O . LYS A 1 92 ? 12.596 1.818 -5.354 1.00 95.69 92 LYS A O 1
ATOM 744 N N . MET A 1 93 ? 11.236 0.263 -4.480 1.00 94.25 93 MET A N 1
ATOM 745 C CA . MET A 1 93 ? 11.641 -0.808 -5.392 1.00 94.25 93 MET A CA 1
ATOM 746 C C . MET A 1 93 ? 11.252 -0.473 -6.836 1.00 94.25 93 MET A C 1
ATOM 748 O O . MET A 1 93 ? 12.105 -0.541 -7.724 1.00 94.25 93 MET A O 1
ATOM 752 N N . PHE A 1 94 ? 9.999 -0.074 -7.065 1.00 94.44 94 PHE A N 1
ATOM 753 C CA . PHE A 1 94 ? 9.514 0.272 -8.402 1.00 94.44 94 PHE A CA 1
ATOM 754 C C . PHE A 1 94 ? 10.102 1.587 -8.923 1.00 94.44 94 PHE A C 1
ATOM 756 O O . PHE A 1 94 ? 10.509 1.641 -10.082 1.00 94.44 94 PHE A O 1
ATOM 763 N N . ASP A 1 95 ? 10.271 2.599 -8.071 1.00 94.94 95 ASP A N 1
ATOM 764 C CA . ASP A 1 95 ? 10.940 3.853 -8.437 1.00 94.94 95 ASP A CA 1
ATOM 765 C C . ASP A 1 95 ? 12.376 3.619 -8.909 1.00 94.94 95 ASP A C 1
ATOM 767 O O . ASP A 1 95 ? 12.831 4.224 -9.880 1.00 94.94 95 ASP A O 1
ATOM 771 N N . ASN A 1 96 ? 13.114 2.744 -8.223 1.00 95.81 96 ASN A N 1
ATOM 772 C CA . ASN A 1 96 ? 14.480 2.408 -8.609 1.00 95.81 96 ASN A CA 1
ATOM 773 C C . ASN A 1 96 ? 14.521 1.632 -9.929 1.00 95.81 96 ASN A C 1
ATOM 775 O O . ASN A 1 96 ? 15.378 1.917 -10.764 1.00 95.81 96 ASN A O 1
ATOM 779 N N . ALA A 1 97 ? 13.598 0.686 -10.127 1.00 93.62 97 ALA A N 1
ATOM 780 C CA . ALA A 1 97 ? 13.496 -0.071 -11.372 1.00 93.62 97 ALA A CA 1
ATOM 781 C C . ALA A 1 97 ? 13.191 0.847 -12.568 1.00 93.62 97 ALA A C 1
ATOM 783 O O . ALA A 1 97 ? 13.878 0.767 -13.585 1.00 93.62 97 ALA A O 1
ATOM 784 N N . LEU A 1 98 ? 12.236 1.772 -12.413 1.00 91.38 98 LEU A N 1
ATOM 785 C CA . LEU A 1 98 ? 11.896 2.769 -13.431 1.00 91.38 98 LEU A CA 1
ATOM 786 C C . LEU A 1 98 ? 13.080 3.695 -13.727 1.00 91.38 98 LEU A C 1
ATOM 788 O O . LEU A 1 98 ? 13.428 3.899 -14.886 1.00 91.38 98 LEU A O 1
ATOM 792 N N . LYS A 1 99 ? 13.753 4.225 -12.695 1.00 93.56 99 LYS A N 1
ATOM 793 C CA . LYS A 1 99 ? 14.942 5.082 -12.871 1.00 93.56 99 LYS A CA 1
ATOM 794 C C . LYS A 1 99 ? 16.048 4.385 -13.661 1.00 93.56 99 LYS A C 1
ATOM 796 O O . LYS A 1 99 ? 16.694 5.020 -14.489 1.00 93.56 99 LYS A O 1
ATOM 801 N N . GLU A 1 100 ? 16.276 3.103 -13.405 1.00 93.69 100 GLU A N 1
ATOM 802 C CA . GLU A 1 100 ? 17.278 2.315 -14.123 1.00 93.69 100 GLU A CA 1
ATOM 803 C C . GLU A 1 100 ? 16.876 2.058 -15.584 1.00 93.69 100 GLU A C 1
ATOM 805 O O . GLU A 1 100 ? 17.709 2.157 -16.486 1.00 93.69 100 GLU A O 1
ATOM 810 N N . GLU A 1 101 ? 15.598 1.786 -15.844 1.00 91.94 101 GLU A N 1
ATOM 811 C CA . GLU A 1 101 ? 15.066 1.650 -17.203 1.00 91.94 101 GLU A CA 1
ATOM 812 C C . GLU A 1 101 ? 15.216 2.948 -18.013 1.00 91.94 101 GLU A C 1
ATOM 814 O O . GLU A 1 101 ? 15.674 2.913 -19.161 1.00 91.94 101 GLU A O 1
ATOM 819 N N . TYR A 1 102 ? 14.915 4.098 -17.401 1.00 89.06 102 TYR A N 1
ATOM 820 C CA . TYR A 1 102 ? 15.117 5.409 -18.023 1.00 89.06 102 TYR A CA 1
ATOM 821 C C . TYR A 1 102 ? 16.586 5.658 -18.363 1.00 89.06 102 TYR A C 1
ATOM 823 O O . TYR A 1 102 ? 16.885 6.021 -19.498 1.00 89.06 102 TYR A O 1
ATOM 831 N N . ARG A 1 103 ? 17.517 5.375 -17.440 1.00 90.81 103 ARG A N 1
ATOM 832 C CA . ARG A 1 103 ? 18.963 5.519 -17.700 1.00 90.81 103 ARG A CA 1
ATOM 833 C C . ARG A 1 103 ? 19.424 4.689 -18.894 1.00 90.81 103 ARG A C 1
ATOM 835 O O . ARG A 1 103 ? 20.101 5.214 -19.774 1.00 90.81 103 ARG A O 1
ATOM 842 N N . ARG A 1 104 ? 19.018 3.417 -18.971 1.00 89.06 104 ARG A N 1
ATOM 843 C CA . ARG A 1 104 ? 19.363 2.545 -20.111 1.00 89.06 104 ARG A CA 1
ATOM 844 C C . ARG A 1 104 ? 18.785 3.052 -21.423 1.00 89.06 104 ARG A C 1
ATOM 846 O O . ARG A 1 104 ? 19.428 2.950 -22.467 1.00 89.06 104 ARG A O 1
ATOM 853 N N . THR A 1 105 ? 17.567 3.577 -21.378 1.00 88.06 105 THR A N 1
ATOM 854 C CA . THR A 1 105 ? 16.897 4.121 -22.559 1.00 88.06 105 THR A CA 1
ATOM 855 C C . THR A 1 105 ? 17.587 5.393 -23.040 1.00 88.06 105 THR A C 1
ATOM 857 O O . THR A 1 105 ? 17.831 5.524 -24.237 1.00 88.06 105 THR A O 1
ATOM 860 N N . ASP A 1 106 ? 17.998 6.276 -22.132 1.00 86.75 106 ASP A N 1
ATOM 861 C CA . ASP A 1 106 ? 18.760 7.484 -22.457 1.00 86.75 106 ASP A CA 1
ATOM 862 C C . ASP A 1 106 ? 20.146 7.156 -23.024 1.00 86.75 106 ASP A C 1
ATOM 864 O O . ASP A 1 106 ? 20.566 7.750 -24.016 1.00 86.75 106 ASP A O 1
ATOM 868 N N . GLU A 1 107 ? 20.849 6.165 -22.471 1.00 85.88 107 GLU A N 1
ATOM 869 C CA . GLU A 1 107 ? 22.127 5.689 -23.016 1.00 85.88 107 GLU A CA 1
ATOM 870 C C . GLU A 1 107 ? 21.964 5.082 -24.413 1.00 85.88 107 GLU A C 1
ATOM 872 O O . GLU A 1 107 ? 22.758 5.361 -25.323 1.00 85.88 107 GLU A O 1
ATOM 877 N N . ARG A 1 108 ? 20.912 4.283 -24.620 1.00 80.69 108 ARG A N 1
ATOM 878 C CA . ARG A 1 108 ? 20.570 3.721 -25.929 1.00 80.69 108 ARG A CA 1
ATOM 879 C C . ARG A 1 108 ? 20.218 4.824 -26.925 1.00 80.69 108 ARG A C 1
ATOM 881 O O . ARG A 1 108 ? 20.742 4.824 -28.033 1.00 80.69 108 ARG A O 1
ATOM 888 N N . ASN A 1 109 ? 19.377 5.775 -26.550 1.00 79.81 109 ASN A N 1
ATOM 889 C CA . ASN A 1 109 ? 18.955 6.857 -27.437 1.00 79.81 109 ASN A CA 1
ATOM 890 C C . ASN A 1 109 ? 20.113 7.818 -27.732 1.00 79.81 109 ASN A C 1
ATOM 892 O O . ASN A 1 109 ? 20.315 8.206 -28.880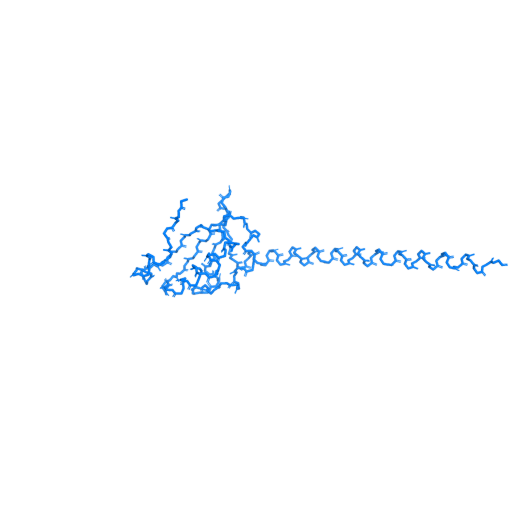 1.00 79.81 109 ASN A O 1
ATOM 896 N N . GLY A 1 110 ? 20.940 8.132 -26.734 1.00 75.88 110 GLY A N 1
ATOM 897 C CA . GLY A 1 110 ? 22.149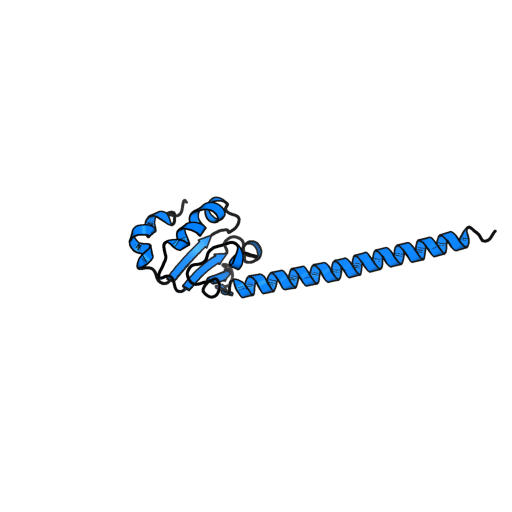 8.934 -26.900 1.00 75.88 110 GLY A CA 1
ATOM 898 C C . GLY A 1 110 ? 23.216 8.237 -27.748 1.00 75.88 110 GLY A C 1
ATOM 899 O O . GLY A 1 110 ? 23.909 8.891 -28.524 1.00 75.88 110 GLY A O 1
ATOM 900 N N . SER A 1 111 ? 23.352 6.911 -27.655 1.00 69.25 111 SER A N 1
ATOM 901 C CA . SER A 1 111 ? 24.230 6.145 -28.554 1.00 69.25 111 SER A CA 1
ATOM 902 C C . SER A 1 111 ? 23.684 6.060 -29.982 1.00 69.25 111 SER A C 1
ATOM 904 O O . SER A 1 111 ? 24.461 6.238 -30.918 1.00 69.25 111 SER A O 1
ATOM 906 N N . HIS A 1 112 ? 22.371 5.890 -30.170 1.00 63.97 112 HIS A N 1
ATOM 907 C CA . HIS A 1 112 ? 21.743 5.935 -31.498 1.00 63.97 112 HIS A CA 1
ATOM 908 C C . HIS A 1 112 ? 21.880 7.323 -32.145 1.00 63.97 112 HIS A C 1
ATOM 910 O O . HIS A 1 112 ? 22.242 7.406 -33.317 1.00 63.97 112 HIS A O 1
ATOM 916 N N . GLY A 1 113 ? 21.684 8.405 -31.381 1.00 63.75 113 GLY A N 1
ATOM 917 C CA . GLY A 1 113 ? 21.891 9.779 -31.854 1.00 63.75 113 GLY A CA 1
ATOM 918 C C . GLY A 1 113 ? 23.338 10.039 -32.281 1.00 63.75 113 GLY A C 1
ATOM 919 O O . GLY A 1 113 ? 23.587 10.442 -33.414 1.00 63.75 113 GLY A O 1
ATOM 920 N N . ARG A 1 114 ? 24.316 9.681 -31.433 1.00 63.28 114 ARG A N 1
ATOM 921 C CA . ARG A 1 114 ? 25.749 9.812 -31.767 1.00 63.28 114 ARG A CA 1
ATOM 922 C C . ARG A 1 114 ? 26.158 8.990 -32.995 1.00 63.28 114 ARG A C 1
ATOM 924 O O . ARG A 1 114 ? 26.991 9.443 -33.775 1.00 63.28 114 ARG A O 1
ATOM 931 N N . SER A 1 115 ? 25.582 7.800 -33.184 1.00 64.44 115 SER A N 1
ATOM 932 C CA . SER A 1 115 ? 25.852 6.963 -34.360 1.00 64.44 115 SER A CA 1
ATOM 933 C C . SER A 1 115 ? 25.276 7.558 -35.650 1.00 64.44 115 SER A C 1
ATOM 935 O O . SER A 1 115 ? 25.927 7.466 -36.691 1.00 64.44 115 SER A O 1
ATOM 937 N N . MET A 1 116 ? 24.086 8.169 -35.608 1.00 58.84 116 MET A N 1
ATOM 938 C CA . MET A 1 116 ? 23.511 8.864 -36.769 1.00 58.84 116 MET A CA 1
ATOM 939 C C . MET A 1 116 ? 24.325 10.105 -37.152 1.00 58.84 116 MET A C 1
ATOM 941 O O . MET A 1 116 ? 24.573 10.332 -38.338 1.00 58.84 116 MET A O 1
ATOM 945 N N . ASP A 1 117 ? 24.797 10.867 -36.165 1.00 62.25 117 ASP A N 1
ATOM 946 C CA . ASP A 1 117 ? 25.585 12.081 -36.399 1.00 62.25 117 ASP A CA 1
ATOM 947 C C . ASP A 1 117 ? 26.949 11.780 -37.037 1.00 62.25 117 ASP A C 1
ATOM 949 O O . ASP A 1 117 ? 27.391 12.492 -37.944 1.00 62.25 117 ASP A O 1
ATOM 953 N N . LEU A 1 118 ? 27.617 10.709 -36.593 1.00 63.19 118 LEU A N 1
ATOM 954 C CA . LEU A 1 118 ? 28.883 10.255 -37.176 1.00 63.19 118 LEU A CA 1
ATOM 955 C C . LEU A 1 118 ? 28.695 9.741 -38.608 1.00 63.19 118 LEU A C 1
ATOM 957 O O . LEU A 1 118 ? 29.487 10.089 -39.483 1.00 63.19 118 LEU A O 1
ATOM 961 N N . ASN A 1 119 ? 27.628 8.979 -38.865 1.00 59.16 119 ASN A N 1
ATOM 962 C CA . ASN A 1 119 ? 27.328 8.476 -40.205 1.00 59.16 119 ASN A CA 1
ATOM 963 C C . ASN A 1 119 ? 26.997 9.622 -41.182 1.00 59.16 119 ASN A C 1
ATOM 965 O O . ASN A 1 119 ? 27.510 9.667 -42.294 1.00 59.16 119 ASN A O 1
ATOM 969 N N . THR A 1 120 ? 26.217 10.615 -40.745 1.00 63.09 120 THR A N 1
ATOM 970 C CA . THR A 1 120 ? 25.856 11.788 -41.566 1.00 63.09 120 THR A CA 1
ATOM 971 C C . THR A 1 120 ? 27.075 12.647 -41.916 1.00 63.09 120 THR A C 1
ATOM 973 O O . THR A 1 120 ? 27.203 13.119 -43.049 1.00 63.09 120 THR A O 1
ATOM 976 N N . ARG A 1 121 ? 28.002 12.831 -40.966 1.00 60.81 121 ARG A N 1
ATOM 977 C CA . ARG A 1 121 ? 29.273 13.535 -41.205 1.00 60.81 121 ARG A CA 1
ATOM 978 C C . ARG A 1 121 ? 30.193 12.784 -42.166 1.00 60.81 121 ARG A C 1
ATOM 980 O O . ARG A 1 121 ? 30.805 13.428 -43.012 1.00 60.81 121 ARG A O 1
ATOM 987 N N . ALA A 1 122 ? 30.271 11.457 -42.057 1.00 61.66 122 ALA A N 1
ATOM 988 C CA . ALA A 1 122 ? 31.071 10.630 -42.958 1.00 61.66 122 ALA A CA 1
ATOM 989 C C . ALA A 1 122 ? 30.550 10.705 -44.404 1.00 61.66 122 ALA A C 1
ATOM 991 O O . ALA A 1 122 ? 31.309 11.049 -45.305 1.00 61.66 122 ALA A O 1
ATOM 992 N N . VAL A 1 123 ? 29.240 10.526 -44.607 1.00 61.88 123 VAL A N 1
ATOM 993 C CA . VAL A 1 123 ? 28.604 10.610 -45.936 1.00 61.88 123 VAL A CA 1
ATOM 994 C C . VAL A 1 123 ? 28.749 12.012 -46.546 1.00 61.88 123 VAL A C 1
ATOM 996 O O . VAL A 1 123 ? 29.022 12.156 -47.734 1.00 61.88 123 VAL A O 1
ATOM 999 N N . SER A 1 124 ? 28.627 13.068 -45.734 1.00 61.38 124 SER A N 1
ATOM 1000 C CA . SER A 1 124 ? 28.798 14.449 -46.214 1.00 61.38 124 SER A CA 1
ATOM 1001 C C . SER A 1 124 ? 30.243 14.760 -46.626 1.00 61.38 124 SER A C 1
ATOM 1003 O O . SER A 1 124 ? 30.453 15.564 -47.526 1.00 61.38 124 SER A O 1
ATOM 1005 N N . SER A 1 125 ? 31.241 14.130 -45.996 1.00 59.97 125 SER A N 1
ATOM 1006 C CA . SER A 1 125 ? 32.658 14.303 -46.349 1.00 59.97 125 SER A CA 1
ATOM 1007 C C . SER A 1 125 ? 33.034 13.611 -47.664 1.00 59.97 125 SER A C 1
ATOM 1009 O O . SER A 1 125 ? 33.963 14.062 -48.328 1.00 59.97 125 SER A O 1
ATOM 1011 N N . GLU A 1 126 ? 32.336 12.539 -48.046 1.00 60.16 126 GLU A N 1
ATOM 1012 C CA . GLU A 1 126 ? 32.575 11.815 -49.303 1.00 60.16 126 GLU A CA 1
ATOM 1013 C C . GLU A 1 126 ? 31.971 12.538 -50.523 1.00 60.16 126 GLU A C 1
ATOM 1015 O O . GLU A 1 126 ? 32.505 12.434 -51.623 1.00 60.16 126 GLU A O 1
ATOM 1020 N N . LEU A 1 127 ? 30.908 13.332 -50.340 1.00 57.22 127 LEU A N 1
ATOM 1021 C CA . LEU A 1 127 ? 30.221 14.053 -51.427 1.00 57.22 127 LEU A CA 1
ATOM 1022 C C . LEU A 1 127 ? 30.889 15.368 -51.869 1.00 57.22 127 LEU A C 1
ATOM 1024 O O . LEU A 1 127 ? 30.569 15.875 -52.940 1.00 57.22 127 LEU A O 1
ATOM 1028 N N . ILE A 1 128 ? 31.800 15.933 -51.072 1.00 56.75 128 ILE A N 1
ATOM 1029 C CA . ILE A 1 128 ? 32.470 17.221 -51.364 1.00 56.75 128 ILE A CA 1
ATOM 1030 C C . ILE A 1 128 ? 33.875 16.985 -51.976 1.00 56.75 128 ILE A C 1
ATOM 1032 O O . ILE A 1 128 ? 34.625 17.923 -52.225 1.00 56.75 128 ILE A O 1
ATOM 1036 N N . GLY A 1 129 ? 34.244 15.721 -52.216 1.00 55.47 129 GLY A N 1
ATOM 1037 C CA . GLY A 1 129 ? 35.574 15.286 -52.657 1.00 55.47 129 GLY A CA 1
ATOM 1038 C C . GLY A 1 129 ? 35.700 14.875 -54.131 1.00 55.47 129 GLY A C 1
ATOM 1039 O O . GLY A 1 129 ? 36.500 13.987 -54.420 1.00 55.47 129 GLY A O 1
ATOM 1040 N N . THR A 1 130 ? 34.948 15.488 -55.051 1.00 44.22 130 THR A N 1
ATOM 1041 C CA . THR A 1 130 ? 35.099 15.322 -56.518 1.00 44.22 130 THR A CA 1
ATOM 1042 C C . THR A 1 130 ? 34.982 16.663 -57.216 1.00 44.22 130 THR A C 1
ATOM 1044 O O . THR A 1 130 ? 35.720 16.862 -58.205 1.00 44.22 130 THR A O 1
#

Foldseek 3Di:
DDDDALVVCLVVLCVDAEEEDEDACPPCCCLVPRLQSLVSNQNHQAYEYEHPPFLVSLAPVQPSGDHHPHQQRYWYADPPPRDIDRSVVSNVVVVVVVVVVVVVVCVVVVVVVVVVVVVVVVVVVVVVPD

Radius of gyration: 24.18 Å; Cα contacts (8 Å, |Δi|>4): 153; chains: 1; bounding box: 56×34×75 Å

Organism: NCBI:txid2588326

Sequence (130 aa):
MGGAGSTSFKPVAPLIRRLKFERRNGDQYFYNGEARDFRDFVNLTEIHAVCGEGLRGWHGVSEDHSWPRGKEKVFMIVPDDGRMMRSIELDKMFDNALKEEYRRTDERNGSHGRSMDLNTRAVSSELIGT

Secondary structure (DSSP, 8-state):
--PPPGGGGGGGGGG-SEEEEEE-TT-HHHHHTGGGGGGG-TT--EEEEEETT-GGGGTTHHHHS--TT-GGGEEEE-TTT--EEEHHHHHHHHHHHHHHHHHHHHHHHHHHHHHHHHHHHHHHHHHT--

pLDDT: mean 82.75, std 13.96, range [33.38, 95.81]

Mean predicted aligned error: 9.79 Å

Solvent-accessible surface area (backbone atoms only — not comparable to full-atom values): 7339 Å² total; per-residue (Å²): 134,86,72,83,58,67,74,81,42,57,92,53,20,64,77,36,42,68,49,76,50,76,47,46,62,82,37,65,64,42,60,77,44,51,53,62,55,42,61,56,25,74,47,31,67,39,37,37,42,32,33,71,65,42,70,76,57,53,55,55,47,49,72,77,47,72,50,51,85,39,41,89,35,31,32,37,29,42,78,91,78,66,50,73,45,45,33,61,56,50,31,52,53,52,53,51,52,52,53,52,51,51,52,54,48,50,53,51,50,52,49,53,51,54,52,52,55,53,50,54,51,54,56,55,58,64,71,76,71,125